Protein AF-A0AB36BGY3-F1 (afdb_monomer)

Sequence (100 aa):
MSLTPNEWKDWIIGRKQALLDQQENMLFVAQANGLVQAGKSLKRLQKQIDHARYAVRGEEEEYERMRKRKLAQNKRNREIQKRGTRNFLNKMRNTSHKGG

Foldseek 3Di:
DDPDDPVVLVVVLVVQLVVLVVQVVVLVVCVVVPVVVCVVVSVVSVVVSVCSNCVSVVNNVVVVVVVVVVVVVVVVVVVVVVVVVVVVVVVVVVVVVVPD

Structure (mmCIF, N/CA/C/O backbone):
data_AF-A0AB36BGY3-F1
#
_entry.id   AF-A0AB36BGY3-F1
#
loop_
_atom_site.group_PDB
_atom_site.id
_atom_site.type_symbol
_atom_site.label_atom_id
_atom_site.label_alt_id
_atom_site.label_comp_id
_atom_site.label_asym_id
_atom_site.label_entity_id
_atom_site.label_seq_id
_atom_site.pdbx_PDB_ins_code
_atom_site.Cartn_x
_atom_site.Cartn_y
_atom_site.Cartn_z
_atom_site.occupancy
_atom_site.B_iso_or_equiv
_atom_site.auth_seq_id
_atom_site.auth_comp_id
_atom_site.auth_asym_id
_atom_site.auth_atom_id
_atom_site.pdbx_PDB_model_num
ATOM 1 N N . MET A 1 1 ? -24.532 0.897 15.736 1.00 44.69 1 MET A N 1
ATOM 2 C CA . MET A 1 1 ? -24.287 2.050 16.631 1.00 44.69 1 MET A CA 1
ATOM 3 C C . MET A 1 1 ? -23.034 1.762 17.443 1.00 44.69 1 MET A C 1
ATOM 5 O O . MET A 1 1 ? -22.977 0.707 18.060 1.00 44.69 1 MET A O 1
ATOM 9 N N . SER A 1 2 ? -21.999 2.607 17.372 1.00 61.31 2 SER A N 1
ATOM 10 C CA . SER A 1 2 ? -20.767 2.387 18.143 1.00 61.31 2 SER A CA 1
ATOM 11 C C . SER A 1 2 ? -21.023 2.715 19.614 1.00 61.31 2 SER A C 1
ATOM 13 O O . SER A 1 2 ? -21.305 3.866 19.931 1.00 61.31 2 SER A O 1
ATOM 15 N N . LEU A 1 3 ? -20.903 1.721 20.492 1.00 76.25 3 LEU A N 1
ATOM 16 C CA . LEU A 1 3 ? -21.036 1.859 21.951 1.00 76.25 3 LEU A CA 1
ATOM 17 C C . LEU A 1 3 ? -19.892 2.666 22.599 1.00 76.25 3 LEU A C 1
ATOM 19 O O . LEU A 1 3 ? -19.888 2.869 23.807 1.00 76.25 3 LEU A O 1
ATOM 23 N N . THR A 1 4 ? -18.907 3.113 21.818 1.00 73.00 4 THR A N 1
ATOM 24 C CA . THR A 1 4 ? -17.763 3.891 22.293 1.00 73.00 4 THR A CA 1
ATOM 25 C C . THR A 1 4 ? -18.037 5.396 22.212 1.00 73.00 4 THR A C 1
ATOM 27 O O . THR A 1 4 ? -18.367 5.891 21.125 1.00 73.00 4 THR A O 1
ATOM 30 N N . PRO A 1 5 ? -17.870 6.145 23.322 1.00 83.31 5 PRO A N 1
ATOM 31 C CA . PRO A 1 5 ? -17.934 7.603 23.303 1.00 83.31 5 PRO A CA 1
ATOM 32 C C . PRO A 1 5 ? -16.878 8.184 22.355 1.00 83.31 5 PRO A C 1
ATOM 34 O O . PRO A 1 5 ? -15.812 7.593 22.170 1.00 83.31 5 PRO A O 1
ATOM 37 N N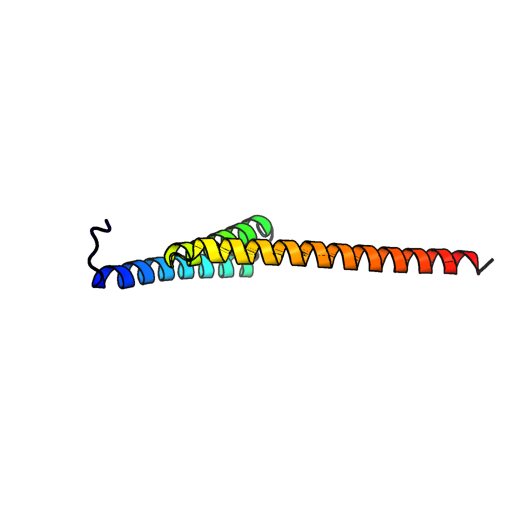 . ASN A 1 6 ? -17.163 9.340 21.748 1.00 79.25 6 ASN A N 1
ATOM 38 C CA . ASN A 1 6 ? -16.295 9.933 20.721 1.00 79.25 6 ASN A CA 1
ATOM 39 C C . ASN A 1 6 ? -14.866 10.193 21.222 1.00 79.25 6 ASN A C 1
ATOM 41 O O . ASN A 1 6 ? -13.920 9.913 20.497 1.00 79.25 6 ASN A O 1
ATOM 45 N N . GLU A 1 7 ? -14.710 10.603 22.480 1.00 77.94 7 GLU A N 1
ATOM 46 C CA . GLU A 1 7 ? -13.413 10.837 23.135 1.00 77.94 7 GLU A CA 1
ATOM 47 C C . GLU A 1 7 ? -12.505 9.594 23.134 1.00 77.94 7 GLU A C 1
ATOM 49 O O . GLU A 1 7 ? -11.284 9.692 23.050 1.00 77.94 7 GLU A O 1
ATOM 54 N N . TRP A 1 8 ? -13.100 8.399 23.162 1.00 84.62 8 TRP A N 1
ATOM 55 C CA . TRP A 1 8 ? -12.367 7.133 23.151 1.00 84.62 8 TRP A CA 1
ATOM 56 C C . TRP A 1 8 ? -12.079 6.637 21.736 1.00 84.62 8 TRP A C 1
ATOM 58 O O . TRP A 1 8 ? -11.204 5.791 21.553 1.00 84.62 8 TRP A O 1
ATOM 68 N N . LYS A 1 9 ? -12.795 7.135 20.719 1.00 83.44 9 LYS A N 1
ATOM 69 C CA . LYS A 1 9 ? -12.599 6.703 19.328 1.00 83.44 9 LYS A CA 1
ATOM 70 C C . LYS A 1 9 ? -11.213 7.084 18.830 1.00 83.44 9 LYS A C 1
ATOM 72 O O . LYS A 1 9 ? -10.532 6.220 18.283 1.00 83.44 9 LYS A O 1
ATOM 77 N N . ASP A 1 10 ? -10.777 8.311 19.093 1.00 84.94 10 ASP A N 1
ATOM 78 C CA . ASP A 1 10 ? -9.457 8.791 18.675 1.00 84.94 10 ASP A CA 1
ATOM 79 C C . ASP A 1 10 ? -8.338 8.032 19.385 1.00 84.94 10 ASP A C 1
ATOM 81 O O . ASP A 1 10 ? -7.375 7.601 18.752 1.00 84.94 10 ASP A O 1
ATOM 85 N N . TRP A 1 11 ? -8.507 7.758 20.681 1.00 88.62 11 TRP A N 1
ATOM 86 C CA . TRP A 1 11 ? -7.562 6.937 21.432 1.00 88.62 11 TRP A CA 1
ATOM 87 C C . TRP A 1 11 ? -7.482 5.500 20.892 1.00 88.62 11 TRP A C 1
ATOM 89 O O . TRP A 1 11 ? -6.389 4.963 20.707 1.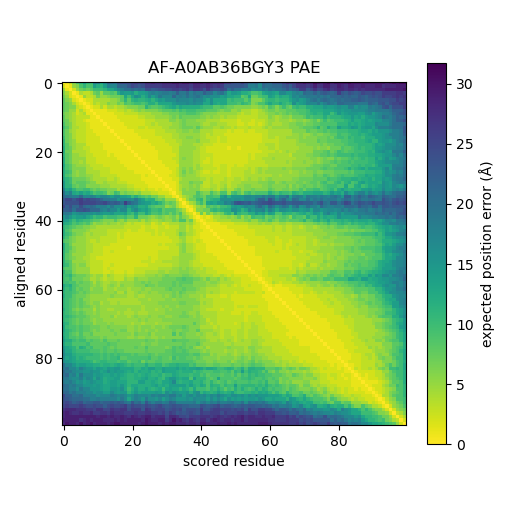00 88.62 11 TRP A O 1
ATOM 99 N N . ILE A 1 12 ? -8.622 4.881 20.562 1.00 87.44 12 ILE A N 1
ATOM 100 C CA . ILE A 1 12 ? -8.674 3.539 19.958 1.00 87.44 12 ILE A CA 1
ATOM 101 C C . ILE A 1 12 ? -8.011 3.535 18.575 1.00 87.44 12 ILE A C 1
ATOM 103 O O . ILE A 1 12 ? -7.261 2.608 18.257 1.00 87.44 12 ILE A O 1
ATOM 107 N N . ILE A 1 13 ? -8.273 4.550 17.748 1.00 88.31 13 ILE A N 1
ATOM 108 C CA . ILE A 1 13 ? -7.651 4.717 16.428 1.00 88.31 13 ILE A CA 1
ATOM 109 C C . ILE A 1 13 ? -6.136 4.862 16.581 1.00 88.31 13 ILE A C 1
ATOM 111 O O . ILE A 1 13 ? -5.388 4.114 15.949 1.00 88.31 13 ILE A O 1
ATOM 115 N N . GLY A 1 14 ? -5.682 5.746 17.472 1.00 90.06 14 GLY A N 1
ATOM 116 C CA . GLY A 1 14 ? -4.265 5.955 17.765 1.00 90.06 14 GLY A CA 1
ATOM 117 C C . GLY A 1 14 ? -3.583 4.684 18.266 1.00 90.06 14 GLY A C 1
ATOM 118 O O . GLY A 1 14 ? -2.509 4.321 17.790 1.00 90.06 14 GLY A O 1
ATOM 119 N N . ARG A 1 15 ? -4.236 3.921 19.153 1.00 91.38 15 ARG A N 1
ATOM 120 C CA . ARG A 1 15 ? -3.697 2.646 19.644 1.00 91.38 15 ARG A CA 1
ATOM 121 C C . ARG A 1 15 ? -3.561 1.604 18.534 1.00 91.38 15 ARG A C 1
ATOM 123 O O . ARG 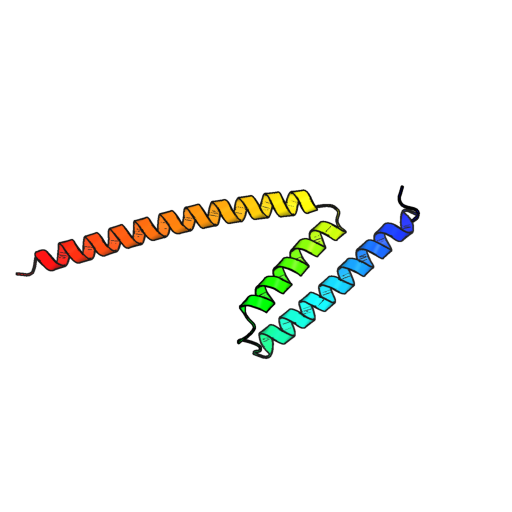A 1 15 ? -2.559 0.890 18.497 1.00 91.38 15 ARG A O 1
ATOM 130 N N . LYS A 1 16 ? -4.542 1.519 17.628 1.00 91.31 16 LYS A N 1
ATOM 131 C CA . LYS A 1 16 ? -4.479 0.638 16.451 1.00 91.31 16 LYS A CA 1
ATOM 132 C C . LYS A 1 16 ? -3.360 1.055 15.495 1.00 91.31 16 LYS A C 1
ATOM 134 O O . LYS A 1 16 ? -2.656 0.184 14.999 1.00 91.31 16 LYS A O 1
ATOM 139 N N . GLN A 1 17 ? -3.163 2.355 15.275 1.00 91.50 17 GLN A N 1
ATOM 140 C CA . GLN A 1 17 ? -2.058 2.867 14.457 1.00 91.50 17 GLN A CA 1
ATOM 141 C C . GLN A 1 17 ? -0.695 2.535 15.073 1.00 91.50 17 GLN A C 1
ATOM 143 O O . GLN A 1 17 ? 0.140 1.951 14.393 1.00 91.50 17 GLN A O 1
ATOM 148 N N . ALA A 1 18 ? -0.518 2.762 16.377 1.00 92.81 18 ALA A N 1
ATOM 149 C CA . ALA A 1 18 ? 0.722 2.428 17.077 1.00 92.81 18 ALA A CA 1
ATOM 150 C C . ALA A 1 18 ? 1.080 0.931 16.984 1.00 92.81 18 ALA A C 1
ATOM 152 O O . ALA A 1 18 ? 2.251 0.570 16.877 1.00 92.81 18 ALA A O 1
ATOM 153 N N . LEU A 1 19 ? 0.078 0.041 16.997 1.00 93.62 19 LEU A N 1
ATOM 154 C CA . LEU A 1 19 ? 0.303 -1.391 16.783 1.00 93.62 19 LEU A CA 1
ATOM 155 C C . LEU A 1 19 ? 0.788 -1.687 15.353 1.00 93.62 19 LEU A C 1
ATOM 157 O O . LEU A 1 19 ? 1.684 -2.511 15.170 1.00 93.62 19 LEU A O 1
ATOM 161 N N . LEU A 1 20 ? 0.215 -1.024 14.345 1.00 94.19 20 LEU A N 1
ATOM 162 C CA . LEU A 1 20 ? 0.646 -1.167 12.951 1.00 94.19 20 LEU A CA 1
ATOM 163 C C . LEU A 1 20 ? 2.073 -0.643 12.746 1.00 94.19 20 LEU A C 1
ATOM 165 O O . LEU A 1 20 ? 2.851 -1.281 12.042 1.00 94.19 20 LEU A O 1
ATOM 169 N N . ASP A 1 21 ? 2.445 0.451 13.409 1.00 93.62 21 ASP A N 1
ATOM 170 C CA . ASP A 1 21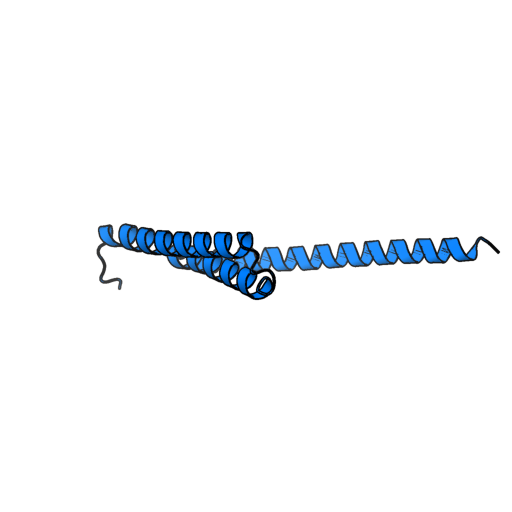 ? 3.805 1.001 13.358 1.00 93.62 21 ASP A CA 1
ATOM 171 C C . ASP A 1 21 ? 4.825 0.038 13.979 1.00 93.62 21 ASP A C 1
ATOM 173 O O . ASP A 1 21 ? 5.913 -0.172 13.441 1.00 93.62 21 ASP A O 1
ATOM 177 N N . GLN A 1 22 ? 4.459 -0.635 15.074 1.00 93.00 22 GLN A N 1
ATOM 178 C CA . GLN A 1 22 ? 5.292 -1.687 15.653 1.00 93.00 22 GLN A CA 1
ATOM 179 C C . GLN A 1 22 ? 5.477 -2.865 14.681 1.00 93.00 22 GLN A C 1
ATOM 181 O O . GLN A 1 22 ? 6.588 -3.380 14.541 1.00 93.00 22 GLN A O 1
ATOM 186 N N . GLN A 1 23 ? 4.411 -3.289 13.992 1.00 90.50 23 GLN A N 1
ATOM 187 C CA . GLN A 1 23 ? 4.484 -4.346 12.977 1.00 90.50 23 GLN A CA 1
ATOM 188 C C . GLN A 1 23 ? 5.372 -3.957 11.794 1.00 90.50 23 GLN A C 1
ATOM 190 O O . GLN A 1 23 ? 6.153 -4.781 11.315 1.00 90.50 23 GLN A O 1
ATOM 195 N N . GLU A 1 24 ? 5.289 -2.705 11.354 1.00 91.56 24 GLU A N 1
ATOM 196 C CA . GLU A 1 24 ? 6.123 -2.174 10.281 1.00 91.56 24 GLU A CA 1
ATOM 197 C C . GLU A 1 24 ? 7.604 -2.124 10.690 1.00 91.56 24 GLU A C 1
ATOM 199 O O . GLU A 1 24 ? 8.465 -2.602 9.952 1.00 91.56 24 GLU A O 1
ATOM 204 N N . ASN A 1 25 ? 7.907 -1.676 11.912 1.00 91.31 25 ASN A N 1
ATOM 205 C CA . ASN A 1 25 ? 9.271 -1.690 12.444 1.00 91.31 25 ASN A CA 1
ATOM 206 C C . ASN A 1 25 ? 9.862 -3.106 12.499 1.00 91.31 25 ASN A C 1
ATOM 208 O O . ASN A 1 25 ? 11.007 -3.315 12.095 1.00 91.31 25 ASN A O 1
ATOM 212 N N . MET A 1 26 ? 9.085 -4.102 12.936 1.00 87.50 26 MET A N 1
ATOM 213 C CA . MET A 1 26 ? 9.525 -5.503 12.918 1.00 87.50 26 MET A CA 1
ATOM 214 C C . MET A 1 26 ? 9.806 -5.997 11.493 1.00 87.50 26 MET A C 1
ATOM 216 O O . MET A 1 26 ? 10.768 -6.733 11.271 1.00 87.50 26 MET A O 1
ATOM 220 N N . LEU A 1 27 ? 8.996 -5.574 10.518 1.00 88.31 27 LEU A N 1
ATOM 221 C CA . LEU A 1 27 ? 9.187 -5.913 9.111 1.00 88.31 27 LEU A CA 1
ATOM 222 C C . LEU A 1 27 ? 10.471 -5.294 8.547 1.00 88.31 27 LEU A C 1
ATOM 224 O O . LEU A 1 27 ? 11.216 -5.986 7.851 1.00 88.31 27 LEU A O 1
ATOM 228 N N . PHE A 1 28 ? 10.767 -4.036 8.882 1.00 86.56 28 PHE A N 1
ATOM 229 C CA . PHE A 1 28 ? 12.015 -3.381 8.487 1.00 86.56 28 PHE A CA 1
ATOM 230 C C . PHE A 1 28 ? 13.240 -4.048 9.102 1.00 86.56 28 PHE A C 1
ATOM 232 O O . PHE A 1 28 ? 14.209 -4.304 8.389 1.00 86.56 28 PHE A O 1
ATOM 239 N N . VAL A 1 29 ? 13.180 -4.410 10.385 1.00 86.69 29 VAL A N 1
ATOM 240 C CA . VAL A 1 29 ? 14.247 -5.169 11.049 1.00 86.69 29 VAL A CA 1
ATOM 241 C C . VAL A 1 29 ? 14.440 -6.533 10.379 1.00 86.69 29 VAL A C 1
ATOM 243 O O . VAL A 1 29 ? 15.568 -6.910 10.074 1.00 86.69 29 VAL A O 1
ATOM 246 N N . ALA A 1 30 ? 13.361 -7.255 10.061 1.00 84.00 30 ALA A N 1
ATOM 247 C CA . ALA A 1 30 ? 13.437 -8.533 9.351 1.00 84.00 30 ALA A CA 1
ATOM 248 C C . ALA A 1 30 ? 14.052 -8.395 7.945 1.00 84.00 30 ALA A C 1
ATOM 250 O O . ALA A 1 30 ? 14.851 -9.236 7.528 1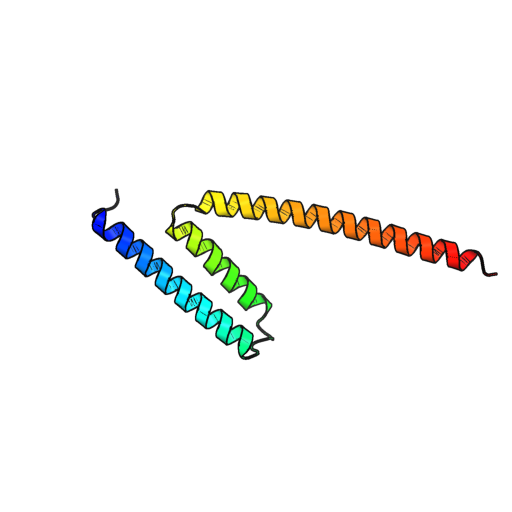.00 84.00 30 ALA A O 1
ATOM 251 N N . GLN A 1 31 ? 13.704 -7.329 7.220 1.00 82.19 31 GLN A N 1
ATOM 252 C CA . GLN A 1 31 ? 14.274 -7.030 5.908 1.00 82.19 31 GLN A CA 1
ATOM 253 C C . GLN A 1 31 ? 15.766 -6.672 6.001 1.00 82.19 31 GLN A C 1
ATOM 255 O O . GLN A 1 31 ? 16.550 -7.154 5.182 1.00 82.19 31 GLN A O 1
ATOM 260 N N . ALA A 1 32 ? 16.157 -5.864 6.991 1.00 80.94 32 ALA A N 1
ATOM 261 C CA . ALA A 1 32 ? 17.541 -5.461 7.235 1.00 80.94 32 ALA A CA 1
ATOM 262 C C . ALA A 1 32 ? 18.423 -6.641 7.673 1.00 80.94 32 ALA A C 1
ATOM 264 O O . ALA A 1 32 ? 19.547 -6.778 7.197 1.00 80.94 32 ALA A O 1
ATOM 265 N N . ASN A 1 33 ? 17.885 -7.544 8.496 1.00 81.62 33 ASN A N 1
ATOM 266 C CA . ASN A 1 33 ? 18.587 -8.727 9.006 1.00 81.62 33 ASN A CA 1
ATOM 267 C C . ASN A 1 33 ? 18.741 -9.857 7.980 1.00 81.62 33 ASN A C 1
ATOM 269 O O . ASN A 1 33 ? 19.167 -10.957 8.324 1.00 81.62 33 ASN A O 1
ATOM 273 N N . GLY A 1 34 ? 18.397 -9.627 6.714 1.00 67.31 34 GLY A N 1
ATOM 274 C CA . GLY A 1 34 ? 18.707 -10.595 5.677 1.00 67.31 34 GLY A CA 1
ATOM 275 C C . GLY A 1 34 ? 17.809 -11.834 5.682 1.00 67.31 34 GLY A C 1
ATOM 276 O O . GLY A 1 34 ? 18.210 -12.853 5.118 1.00 67.31 34 GLY A O 1
ATOM 277 N N . LEU A 1 35 ? 16.569 -11.764 6.202 1.00 61.47 35 LEU A N 1
ATOM 278 C CA . LEU A 1 35 ? 15.509 -12.757 5.918 1.00 61.47 35 LEU A CA 1
ATOM 279 C C . LEU A 1 35 ? 15.065 -12.671 4.433 1.00 61.47 35 LEU A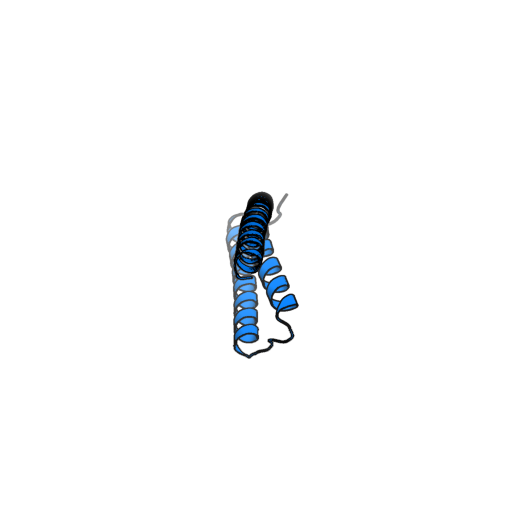 C 1
ATOM 281 O O . LEU A 1 35 ? 13.886 -12.617 4.086 1.00 61.47 35 LEU A O 1
ATOM 285 N N . VAL A 1 36 ? 16.040 -12.640 3.522 1.00 56.06 36 VAL A N 1
ATOM 286 C CA . VAL A 1 36 ? 15.961 -12.393 2.077 1.00 56.06 36 VAL A CA 1
ATOM 287 C C . VAL A 1 36 ? 15.218 -13.518 1.360 1.00 56.06 36 VAL A C 1
ATOM 289 O O . VAL A 1 36 ? 14.527 -13.261 0.372 1.00 56.06 36 VAL A O 1
ATOM 292 N N . GLN A 1 37 ? 15.244 -14.743 1.895 1.00 60.06 37 GLN A N 1
ATOM 293 C CA . GLN A 1 37 ? 14.448 -15.855 1.359 1.00 60.06 37 GLN A CA 1
ATOM 294 C C . GLN A 1 37 ? 12.931 -15.626 1.513 1.00 60.06 37 GLN A C 1
ATOM 296 O O . GLN A 1 37 ? 12.143 -16.120 0.707 1.00 60.06 37 GLN A O 1
ATOM 301 N N . ALA A 1 38 ? 12.510 -14.791 2.468 1.00 62.31 38 ALA A N 1
ATOM 302 C CA . ALA A 1 38 ? 11.115 -14.435 2.710 1.00 62.31 38 ALA A CA 1
ATOM 303 C C . ALA A 1 38 ? 10.645 -13.194 1.913 1.00 62.31 38 ALA A C 1
ATOM 305 O O . ALA A 1 38 ? 9.541 -12.699 2.119 1.00 62.31 38 ALA A O 1
ATOM 306 N N . GLY A 1 39 ? 11.421 -12.664 0.957 1.00 68.38 39 GLY A N 1
ATOM 307 C CA . GLY A 1 39 ? 11.123 -11.373 0.309 1.00 68.38 39 GLY A CA 1
ATOM 308 C C . GLY A 1 39 ? 9.711 -11.226 -0.297 1.00 68.38 39 GLY A C 1
ATOM 309 O O . GLY A 1 39 ? 9.149 -10.128 -0.313 1.00 68.38 39 GLY A O 1
ATOM 310 N N . LYS A 1 40 ? 9.086 -12.319 -0.767 1.00 72.25 40 LYS A N 1
ATOM 311 C CA . LYS A 1 40 ? 7.683 -12.308 -1.233 1.00 72.25 40 LYS A CA 1
ATOM 312 C C . LYS A 1 40 ? 6.672 -12.219 -0.084 1.00 72.25 40 LYS A C 1
ATOM 314 O O . LYS A 1 40 ? 5.659 -11.536 -0.247 1.00 72.25 40 LYS A O 1
ATOM 319 N N . SER A 1 41 ? 6.920 -12.883 1.045 1.00 80.25 41 SER A N 1
ATOM 320 C CA . SER A 1 41 ? 6.040 -12.811 2.217 1.00 80.25 41 SER A CA 1
ATOM 321 C C . SER A 1 41 ? 6.180 -11.466 2.929 1.00 80.25 41 SER A C 1
ATOM 323 O O . SER A 1 41 ? 5.156 -10.875 3.256 1.00 80.25 41 SER A O 1
ATOM 325 N N . LEU A 1 42 ? 7.390 -10.903 3.028 1.00 83.06 42 LEU A N 1
ATOM 326 C CA . LEU A 1 42 ? 7.608 -9.552 3.569 1.00 83.06 42 LEU A CA 1
ATOM 327 C C . LEU A 1 42 ? 6.856 -8.486 2.755 1.00 83.06 42 LEU A C 1
ATOM 329 O O . LEU A 1 42 ? 6.103 -7.691 3.307 1.00 83.06 42 LEU A O 1
ATOM 333 N N . LYS A 1 43 ? 6.929 -8.526 1.417 1.00 86.25 43 LYS A N 1
ATOM 334 C CA . LYS A 1 43 ? 6.137 -7.614 0.565 1.00 86.25 43 LYS A CA 1
ATOM 335 C C . LYS A 1 43 ? 4.625 -7.780 0.730 1.00 86.25 43 LYS A C 1
ATOM 337 O O . LYS A 1 43 ? 3.882 -6.826 0.502 1.00 86.25 43 LYS A O 1
ATOM 342 N N . ARG A 1 44 ? 4.145 -8.988 1.043 1.00 87.88 44 ARG A N 1
ATOM 343 C CA . ARG A 1 44 ? 2.722 -9.237 1.312 1.00 87.88 44 ARG A CA 1
ATOM 344 C C . ARG A 1 44 ? 2.316 -8.648 2.660 1.00 87.88 44 ARG A C 1
ATOM 346 O O . ARG A 1 44 ? 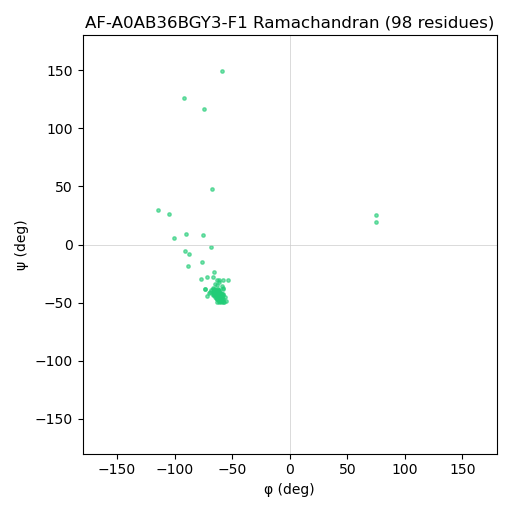1.279 -7.996 2.707 1.00 87.88 44 ARG A O 1
ATOM 353 N N . LEU A 1 45 ? 3.136 -8.836 3.692 1.00 88.12 45 LEU A N 1
ATOM 354 C CA . LEU A 1 45 ? 2.913 -8.274 5.023 1.00 88.12 45 LEU A CA 1
ATOM 355 C C . LEU A 1 45 ? 2.886 -6.743 4.980 1.00 88.12 45 LEU A C 1
ATOM 357 O O . LEU A 1 45 ? 1.930 -6.157 5.472 1.00 88.12 45 LEU A O 1
ATOM 361 N N . GLN A 1 46 ? 3.826 -6.102 4.277 1.00 90.88 46 GLN A N 1
ATOM 362 C CA . GLN A 1 46 ? 3.805 -4.643 4.106 1.00 90.88 46 GLN A CA 1
ATOM 363 C C . GLN A 1 46 ? 2.485 -4.164 3.485 1.00 90.88 46 GLN A C 1
ATOM 365 O O . GLN A 1 46 ? 1.858 -3.239 3.983 1.00 90.88 46 GLN A O 1
ATOM 370 N N . LYS A 1 47 ? 2.000 -4.835 2.431 1.00 91.44 47 LYS A N 1
ATOM 371 C CA . LYS A 1 47 ? 0.712 -4.481 1.810 1.00 91.44 47 LYS A CA 1
ATOM 372 C C . LYS A 1 47 ? -0.477 -4.659 2.752 1.00 91.44 47 LYS A C 1
ATOM 374 O O . LYS A 1 47 ? -1.451 -3.923 2.623 1.00 91.44 47 LYS A O 1
ATOM 379 N N . GLN A 1 48 ? -0.431 -5.663 3.628 1.00 91.69 48 GLN A N 1
ATOM 380 C CA . GLN A 1 48 ? -1.473 -5.894 4.627 1.00 91.69 48 GLN A CA 1
ATOM 381 C C . GLN A 1 48 ? -1.463 -4.794 5.692 1.00 91.69 48 GLN A C 1
ATOM 383 O O . GLN A 1 48 ? -2.534 -4.306 6.038 1.00 91.69 48 GLN A O 1
ATOM 388 N N . ILE A 1 49 ? -0.279 -4.363 6.140 1.00 93.38 49 ILE A N 1
ATOM 389 C CA . ILE A 1 49 ? -0.116 -3.225 7.055 1.00 93.38 49 ILE A CA 1
ATOM 390 C C . ILE A 1 49 ? -0.646 -1.944 6.401 1.00 93.38 49 ILE A C 1
ATOM 392 O O . ILE A 1 49 ? -1.470 -1.254 6.999 1.00 93.38 49 ILE A O 1
ATOM 396 N N . ASP A 1 50 ? -0.264 -1.672 5.149 1.00 91.06 50 ASP A N 1
ATOM 397 C CA . ASP A 1 50 ? -0.756 -0.512 4.401 1.00 91.06 50 ASP A CA 1
ATOM 398 C C . ASP A 1 50 ? -2.288 -0.525 4.313 1.00 91.06 50 ASP A C 1
ATOM 400 O O . ASP A 1 50 ? -2.926 0.462 4.653 1.00 91.06 50 ASP A O 1
ATOM 404 N N . HIS A 1 51 ? -2.901 -1.649 3.919 1.00 93.25 51 HIS A N 1
ATOM 405 C CA . HIS A 1 51 ? -4.363 -1.779 3.867 1.00 93.25 51 HIS A CA 1
ATOM 406 C C . HIS A 1 51 ? -5.010 -1.538 5.238 1.00 93.25 51 HIS A C 1
ATOM 408 O O . HIS A 1 51 ? -5.987 -0.799 5.346 1.00 93.25 51 HIS A O 1
ATOM 414 N N . ALA A 1 52 ? -4.452 -2.127 6.299 1.00 91.81 52 ALA A N 1
ATOM 415 C CA . ALA A 1 52 ? -4.961 -1.966 7.656 1.00 91.81 52 ALA A CA 1
ATOM 416 C C . ALA A 1 52 ? -4.918 -0.503 8.129 1.00 91.81 52 ALA A C 1
ATOM 418 O O . ALA A 1 52 ? -5.821 -0.080 8.849 1.00 91.81 52 ALA A O 1
ATOM 419 N N . ARG A 1 53 ? -3.937 0.299 7.688 1.00 92.31 53 ARG A N 1
ATOM 420 C CA . ARG A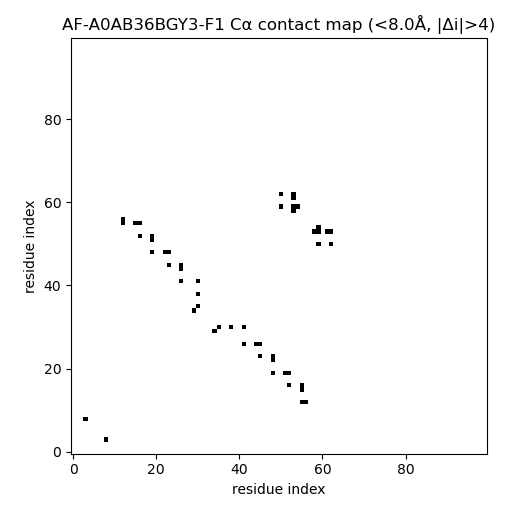 1 53 ? -3.890 1.741 7.989 1.00 92.31 53 ARG A CA 1
ATOM 421 C C . ARG A 1 53 ? -5.101 2.487 7.425 1.00 92.31 53 ARG A C 1
ATOM 423 O O . ARG A 1 53 ? -5.702 3.280 8.146 1.00 92.31 53 ARG A O 1
ATOM 430 N N . TYR A 1 54 ? -5.488 2.201 6.182 1.00 91.38 54 TYR A N 1
ATOM 431 C CA . TYR A 1 54 ? -6.688 2.789 5.574 1.00 91.38 54 TYR A CA 1
ATOM 432 C C . TYR A 1 54 ? -7.969 2.282 6.244 1.00 91.38 54 TYR A C 1
ATOM 434 O O . TYR A 1 54 ? -8.869 3.072 6.518 1.00 91.38 54 TYR A O 1
ATOM 442 N N . ALA A 1 55 ? -8.027 0.996 6.601 1.00 90.25 55 ALA A N 1
ATOM 443 C CA . ALA A 1 55 ? -9.163 0.418 7.322 1.00 90.25 55 ALA A CA 1
ATOM 444 C C . ALA A 1 55 ? -9.395 1.084 8.687 1.00 90.25 55 ALA A C 1
ATOM 446 O O . ALA A 1 55 ? -10.526 1.408 9.043 1.00 90.25 55 ALA A O 1
ATOM 447 N N . VAL A 1 56 ? -8.324 1.357 9.440 1.00 89.75 56 VAL A N 1
ATOM 448 C CA . VAL A 1 56 ? -8.403 2.045 10.740 1.00 89.75 56 VAL A CA 1
ATOM 449 C C . VAL A 1 56 ? -8.946 3.474 10.606 1.00 89.75 56 VAL A C 1
ATOM 451 O O . VAL A 1 56 ? -9.612 3.947 11.523 1.00 89.75 56 VAL A O 1
ATOM 454 N N . ARG A 1 57 ? -8.698 4.141 9.473 1.00 85.94 57 ARG A N 1
ATOM 455 C CA . ARG A 1 57 ? -9.201 5.493 9.172 1.00 85.94 57 ARG A CA 1
ATOM 456 C C . ARG A 1 57 ? -10.592 5.507 8.530 1.00 85.94 57 ARG A C 1
ATOM 458 O O . ARG A 1 57 ? -11.173 6.573 8.384 1.00 85.94 57 ARG A O 1
ATOM 465 N N . GLY A 1 58 ? -11.134 4.345 8.159 1.00 86.81 58 GLY A N 1
ATOM 466 C CA . GLY A 1 58 ? -12.387 4.254 7.402 1.00 86.81 58 GLY A CA 1
ATOM 467 C C . GLY A 1 58 ? -12.245 4.627 5.919 1.00 86.81 58 GLY A C 1
ATOM 468 O O . GLY A 1 58 ? -13.238 4.914 5.262 1.00 86.81 58 GLY A O 1
ATOM 469 N N . GLU A 1 59 ? -11.026 4.604 5.378 1.00 90.56 59 GLU A N 1
ATOM 470 C CA . GLU A 1 59 ? -10.676 5.040 4.015 1.00 90.56 59 GLU A CA 1
ATOM 471 C C . GLU A 1 59 ? -10.426 3.847 3.061 1.00 90.56 59 GLU A C 1
ATOM 473 O O . GLU A 1 59 ? -9.682 3.942 2.082 1.00 90.56 59 GLU A O 1
ATOM 478 N N . GLU A 1 60 ? -11.029 2.683 3.325 1.00 88.19 60 GLU A N 1
ATOM 479 C CA . GLU A 1 60 ? -10.809 1.450 2.541 1.00 88.19 60 GLU A CA 1
ATOM 480 C C . GLU A 1 60 ? -11.137 1.610 1.047 1.00 88.19 60 GLU A C 1
ATOM 482 O O . GLU A 1 60 ? -10.417 1.116 0.174 1.00 88.19 60 GLU A O 1
ATOM 487 N N . GLU A 1 61 ? -12.191 2.357 0.721 1.00 89.62 61 GLU A N 1
ATOM 488 C CA . GLU A 1 61 ? -12.544 2.627 -0.673 1.00 89.62 61 GLU A CA 1
ATOM 489 C C . GLU A 1 61 ? -11.482 3.448 -1.409 1.00 89.62 61 GLU A C 1
ATOM 491 O O . GLU A 1 61 ? -11.289 3.290 -2.620 1.00 89.62 61 GLU A O 1
ATOM 496 N N . GLU A 1 62 ? -10.812 4.358 -0.703 1.00 88.12 62 GLU A N 1
ATOM 497 C CA . GLU A 1 62 ? -9.743 5.168 -1.271 1.00 88.12 62 GLU A CA 1
ATOM 498 C C . GLU A 1 62 ? -8.514 4.305 -1.558 1.00 88.12 62 GLU A C 1
ATOM 500 O O . GLU A 1 62 ? -7.938 4.397 -2.650 1.00 88.12 62 GLU A O 1
ATOM 505 N N . TYR A 1 63 ? -8.182 3.390 -0.643 1.00 90.94 63 TYR A N 1
ATOM 506 C CA . TYR A 1 63 ? -7.138 2.396 -0.866 1.00 90.94 63 TYR A CA 1
ATOM 507 C C . TYR A 1 63 ? -7.399 1.581 -2.136 1.00 90.94 63 TYR A C 1
ATOM 509 O O . TYR A 1 63 ? -6.518 1.461 -2.993 1.00 90.94 63 TYR A O 1
ATOM 517 N N . GLU A 1 64 ? -8.617 1.069 -2.319 1.00 90.56 64 GLU A N 1
ATOM 518 C CA . GLU A 1 64 ? -8.972 0.287 -3.507 1.00 90.56 64 GLU A CA 1
ATOM 519 C C . GLU A 1 64 ? -8.952 1.126 -4.794 1.00 90.56 64 GLU A C 1
ATOM 521 O O . GLU A 1 64 ? -8.471 0.665 -5.839 1.00 90.56 64 GLU A O 1
ATOM 526 N N . ARG A 1 65 ? -9.389 2.391 -4.741 1.00 93.06 65 ARG A N 1
ATOM 527 C CA . ARG A 1 65 ? -9.270 3.330 -5.872 1.00 93.06 65 ARG A CA 1
ATOM 528 C C . ARG A 1 65 ? -7.809 3.564 -6.257 1.00 93.06 65 ARG A C 1
ATOM 530 O O . ARG A 1 65 ? -7.456 3.447 -7.436 1.00 93.06 65 ARG A O 1
ATOM 537 N N . MET A 1 66 ? -6.948 3.854 -5.285 1.00 92.50 66 MET A N 1
ATOM 538 C CA . MET A 1 66 ? -5.513 4.053 -5.495 1.00 92.50 66 MET A CA 1
ATOM 539 C C . MET A 1 66 ? -4.850 2.783 -6.044 1.00 92.50 66 MET A C 1
ATOM 541 O O . MET A 1 66 ? -4.124 2.833 -7.045 1.00 92.50 66 MET A O 1
ATOM 545 N N . ARG A 1 67 ? -5.175 1.619 -5.473 1.00 91.12 67 ARG A N 1
ATOM 546 C CA . ARG A 1 67 ? -4.678 0.313 -5.913 1.00 91.12 67 ARG A CA 1
ATOM 547 C C . ARG A 1 67 ? -5.033 0.032 -7.372 1.00 91.12 67 ARG A C 1
ATOM 549 O O . ARG A 1 67 ? -4.155 -0.352 -8.150 1.00 91.12 67 ARG A O 1
ATOM 556 N N . LYS A 1 68 ? -6.285 0.271 -7.777 1.00 93.12 68 LYS A N 1
ATOM 557 C CA . LYS A 1 68 ? -6.736 0.122 -9.173 1.00 93.12 68 LYS A CA 1
ATOM 558 C C . LYS A 1 68 ? -5.980 1.054 -10.122 1.00 93.12 68 LYS A C 1
ATOM 560 O O . LYS A 1 68 ? -5.512 0.599 -11.169 1.00 93.12 68 LYS A O 1
ATOM 565 N N . ARG A 1 69 ? -5.785 2.324 -9.745 1.00 93.88 69 ARG A N 1
ATOM 566 C CA . ARG A 1 69 ? -4.998 3.296 -10.534 1.00 93.88 69 ARG A CA 1
ATOM 567 C C . ARG A 1 69 ? -3.559 2.822 -10.743 1.00 93.88 69 ARG A C 1
ATOM 569 O O . ARG A 1 69 ? -3.084 2.786 -11.878 1.00 93.88 69 ARG A O 1
ATOM 576 N N . LYS A 1 70 ? -2.894 2.370 -9.676 1.00 92.56 70 LYS A N 1
ATOM 577 C CA . LYS A 1 70 ? -1.518 1.852 -9.735 1.00 92.56 70 LYS A CA 1
ATOM 578 C C . LYS A 1 70 ? -1.407 0.615 -10.630 1.00 92.56 70 LYS A C 1
ATOM 580 O O . LYS A 1 70 ? -0.469 0.496 -11.416 1.00 92.56 70 LYS A O 1
ATOM 585 N N . LEU A 1 71 ? -2.382 -0.295 -10.568 1.00 93.38 71 LEU A N 1
ATOM 586 C CA . LEU A 1 71 ? -2.433 -1.468 -11.450 1.00 93.38 71 LEU A CA 1
ATOM 587 C C . LEU A 1 71 ? -2.592 -1.082 -12.926 1.00 93.38 71 LEU A C 1
ATOM 589 O O . LEU A 1 71 ? -1.911 -1.654 -13.781 1.00 93.38 71 LEU A O 1
ATOM 593 N N . ALA A 1 72 ? -3.450 -0.107 -13.229 1.00 94.75 72 ALA A N 1
ATOM 594 C CA . ALA A 1 72 ? -3.634 0.393 -14.588 1.00 94.75 72 ALA A CA 1
ATOM 595 C C . ALA A 1 72 ? -2.354 1.050 -15.133 1.00 94.75 72 ALA A C 1
ATOM 597 O O . ALA A 1 72 ? -1.941 0.760 -16.257 1.00 94.75 72 ALA A O 1
ATOM 598 N N . GLN A 1 73 ? -1.679 1.867 -14.320 1.00 95.31 73 GLN A N 1
ATOM 599 C CA . GLN A 1 73 ? -0.398 2.479 -14.679 1.00 95.31 73 GLN A CA 1
ATOM 600 C C . GLN A 1 73 ? 0.683 1.420 -14.942 1.00 95.31 73 GLN A C 1
ATOM 602 O O . GLN A 1 73 ? 1.363 1.470 -15.964 1.00 95.31 73 GLN A O 1
ATOM 607 N N . ASN A 1 74 ? 0.792 0.405 -14.080 1.00 93.69 74 ASN A N 1
ATOM 608 C CA . ASN A 1 74 ? 1.748 -0.688 -14.260 1.00 93.69 74 ASN A CA 1
ATOM 609 C C . ASN A 1 74 ? 1.497 -1.480 -15.552 1.00 93.69 74 ASN A C 1
ATOM 611 O O . ASN A 1 74 ? 2.453 -1.852 -16.235 1.00 93.69 74 ASN A O 1
ATOM 615 N N . LYS A 1 75 ? 0.227 -1.718 -15.917 1.00 95.69 75 LYS A N 1
ATOM 616 C CA . LYS A 1 75 ? -0.125 -2.329 -17.210 1.00 95.69 75 LYS A CA 1
ATOM 617 C C . LYS A 1 75 ? 0.368 -1.478 -18.380 1.00 95.69 75 LYS A C 1
ATOM 619 O O . LYS A 1 75 ? 1.062 -2.009 -19.244 1.00 95.69 75 LYS A O 1
ATOM 624 N N . ARG A 1 76 ? 0.081 -0.171 -18.370 1.00 93.56 76 ARG A N 1
ATOM 625 C CA . ARG A 1 76 ? 0.529 0.765 -19.418 1.00 93.56 76 ARG A CA 1
ATOM 626 C C . ARG A 1 76 ? 2.052 0.788 -19.546 1.00 93.56 76 ARG A C 1
ATOM 628 O O . ARG A 1 76 ? 2.577 0.609 -20.641 1.00 93.56 76 ARG A O 1
ATOM 635 N N . ASN A 1 77 ? 2.770 0.913 -18.431 1.00 94.25 77 ASN A N 1
ATOM 636 C CA . ASN A 1 77 ? 4.235 0.918 -18.424 1.00 94.25 77 ASN A CA 1
ATOM 637 C C . ASN A 1 77 ? 4.810 -0.382 -18.999 1.00 94.25 77 ASN A C 1
ATOM 639 O O . ASN A 1 77 ? 5.744 -0.349 -19.799 1.00 94.25 77 ASN A O 1
ATOM 643 N N . ARG A 1 78 ? 4.216 -1.531 -18.652 1.00 93.12 78 ARG A N 1
ATOM 644 C CA . ARG A 1 78 ? 4.626 -2.832 -19.192 1.00 93.12 78 ARG A CA 1
ATOM 645 C C . ARG A 1 78 ? 4.428 -2.912 -20.706 1.00 93.12 78 ARG A C 1
ATOM 647 O O . ARG A 1 78 ? 5.260 -3.494 -21.395 1.00 93.12 78 ARG A O 1
ATOM 654 N N . GLU A 1 79 ? 3.343 -2.357 -21.236 1.00 94.06 79 GLU A N 1
ATOM 655 C CA . GLU A 1 79 ? 3.108 -2.312 -22.683 1.00 94.06 79 GLU A CA 1
ATOM 656 C C . GLU A 1 79 ? 4.116 -1.418 -23.404 1.00 94.06 79 GLU A C 1
ATOM 658 O O . GLU A 1 79 ? 4.667 -1.830 -24.424 1.00 94.06 79 GLU A O 1
ATOM 663 N N . ILE A 1 80 ? 4.407 -0.239 -22.850 1.00 92.81 80 ILE A N 1
ATOM 664 C CA . ILE A 1 80 ? 5.424 0.677 -23.382 1.00 92.81 80 ILE A CA 1
ATOM 665 C C . ILE A 1 80 ? 6.788 -0.016 -23.426 1.00 92.81 80 ILE A C 1
ATOM 667 O O . ILE A 1 80 ? 7.442 -0.016 -24.468 1.00 92.81 80 ILE A O 1
ATOM 671 N N . GLN A 1 81 ? 7.182 -0.679 -22.336 1.00 91.12 81 GLN A N 1
ATOM 672 C CA . GLN A 1 81 ? 8.432 -1.437 -22.273 1.00 91.12 81 GLN A CA 1
ATOM 673 C C . GLN A 1 81 ? 8.476 -2.545 -23.327 1.00 91.12 81 GLN A C 1
ATOM 675 O O . GLN A 1 81 ? 9.435 -2.620 -24.087 1.00 91.12 81 GLN A O 1
ATOM 680 N N . LYS A 1 82 ? 7.416 -3.357 -23.450 1.00 93.06 82 LYS A N 1
ATOM 681 C CA . LYS A 1 82 ? 7.335 -4.411 -24.477 1.00 93.06 82 LYS A CA 1
ATOM 682 C C . LYS A 1 82 ? 7.479 -3.856 -25.894 1.00 93.06 82 LYS A C 1
ATOM 684 O O . LYS A 1 82 ? 8.171 -4.458 -26.712 1.00 93.06 82 LYS A O 1
ATOM 689 N N . ARG A 1 83 ? 6.836 -2.721 -26.192 1.00 90.00 83 ARG A N 1
ATOM 690 C CA . ARG A 1 83 ? 6.964 -2.039 -27.491 1.00 90.00 83 ARG A CA 1
ATOM 691 C C . ARG A 1 83 ? 8.398 -1.557 -27.718 1.00 90.00 83 ARG A C 1
ATOM 693 O O . ARG A 1 83 ? 8.953 -1.821 -28.780 1.00 90.00 83 ARG A O 1
ATOM 700 N N . GLY A 1 84 ? 9.013 -0.930 -26.714 1.00 88.25 84 GLY A N 1
ATOM 701 C CA . GLY A 1 84 ? 10.412 -0.497 -26.757 1.00 88.25 84 GLY A CA 1
ATOM 702 C C . GLY A 1 84 ? 11.375 -1.655 -27.025 1.00 88.25 84 GLY A C 1
ATOM 703 O O . GLY A 1 84 ? 12.171 -1.586 -27.960 1.00 88.25 84 GLY A O 1
ATOM 704 N N . THR A 1 85 ? 11.243 -2.761 -26.288 1.00 89.19 85 THR A N 1
ATOM 705 C CA . THR A 1 85 ? 12.051 -3.973 -26.489 1.00 89.19 85 THR A CA 1
ATOM 706 C C . THR A 1 85 ? 11.840 -4.573 -27.878 1.00 89.19 85 THR A C 1
ATOM 708 O O . THR A 1 85 ? 12.810 -4.933 -28.539 1.00 89.19 85 THR A O 1
ATOM 711 N N . ARG A 1 86 ? 10.596 -4.641 -28.369 1.00 86.62 86 ARG A N 1
ATOM 712 C CA . ARG A 1 86 ? 10.300 -5.151 -29.718 1.00 86.62 86 ARG A CA 1
ATOM 713 C C . ARG A 1 86 ? 10.957 -4.297 -30.804 1.00 86.62 86 ARG A C 1
ATOM 715 O O . ARG A 1 86 ? 11.554 -4.839 -31.727 1.00 86.62 86 ARG A O 1
ATOM 722 N N . ASN A 1 87 ? 10.897 -2.974 -30.667 1.00 86.31 87 ASN A N 1
ATOM 723 C CA . ASN A 1 87 ? 11.543 -2.048 -31.596 1.00 86.31 87 ASN A CA 1
ATOM 724 C C . ASN A 1 87 ? 13.072 -2.179 -31.564 1.00 86.31 87 ASN A C 1
ATOM 726 O O . ASN A 1 87 ? 13.707 -2.145 -32.614 1.00 86.31 87 ASN A O 1
ATOM 730 N N . PHE A 1 88 ? 13.658 -2.365 -30.380 1.00 88.44 88 PHE A N 1
ATOM 731 C CA . PHE A 1 88 ? 15.092 -2.607 -30.217 1.00 88.44 88 PHE A CA 1
ATOM 732 C C . PHE A 1 88 ? 15.542 -3.914 -30.886 1.00 88.44 88 PHE A C 1
ATOM 734 O O . PHE A 1 88 ? 16.473 -3.901 -31.689 1.00 88.44 88 PHE A O 1
ATOM 741 N N . LEU A 1 89 ? 14.838 -5.022 -30.632 1.00 87.81 89 LEU A N 1
ATOM 742 C CA . LEU A 1 89 ? 15.130 -6.320 -31.253 1.00 87.81 89 LEU A CA 1
ATOM 743 C C . LEU A 1 89 ? 14.980 -6.275 -32.781 1.00 87.81 89 LEU A C 1
ATOM 745 O O . LEU A 1 89 ? 15.817 -6.818 -33.498 1.00 87.81 89 LEU A O 1
ATOM 749 N N . ASN A 1 90 ? 13.960 -5.580 -33.293 1.00 84.56 90 ASN A N 1
ATOM 750 C CA . ASN A 1 90 ? 13.781 -5.388 -34.734 1.00 84.56 90 ASN A CA 1
ATOM 751 C C . ASN A 1 90 ? 14.934 -4.584 -35.359 1.00 84.56 90 ASN A C 1
ATOM 753 O O . ASN A 1 90 ? 15.391 -4.925 -36.447 1.00 84.56 90 ASN A O 1
ATOM 757 N N . LYS A 1 91 ? 15.436 -3.545 -34.674 1.00 81.00 91 LYS A N 1
ATOM 758 C CA . LYS A 1 91 ? 16.613 -2.787 -35.131 1.00 81.00 91 LYS A CA 1
ATOM 759 C C . LYS A 1 91 ? 17.862 -3.668 -35.181 1.00 81.00 91 LYS A C 1
ATOM 761 O O . LYS A 1 91 ? 18.523 -3.673 -36.211 1.00 81.00 91 LYS A O 1
ATOM 766 N N . MET A 1 92 ? 18.122 -4.456 -34.133 1.00 80.12 92 MET A N 1
ATOM 767 C CA . MET A 1 92 ? 19.237 -5.417 -34.092 1.00 80.12 92 MET A CA 1
ATOM 768 C C . MET A 1 92 ? 19.175 -6.443 -35.234 1.00 80.12 92 MET A C 1
ATOM 770 O O . MET A 1 92 ? 20.184 -6.721 -35.882 1.00 80.12 92 MET A O 1
ATOM 774 N N . ARG A 1 93 ? 17.982 -6.979 -35.522 1.00 76.69 93 ARG A N 1
ATOM 775 C CA . ARG A 1 93 ? 17.785 -7.944 -36.613 1.00 76.69 93 ARG A CA 1
ATOM 776 C C . ARG A 1 93 ? 18.023 -7.318 -37.990 1.00 76.69 93 ARG A C 1
ATOM 778 O O . ARG A 1 93 ? 18.631 -7.941 -38.850 1.00 76.69 93 ARG A O 1
ATOM 785 N N . ASN 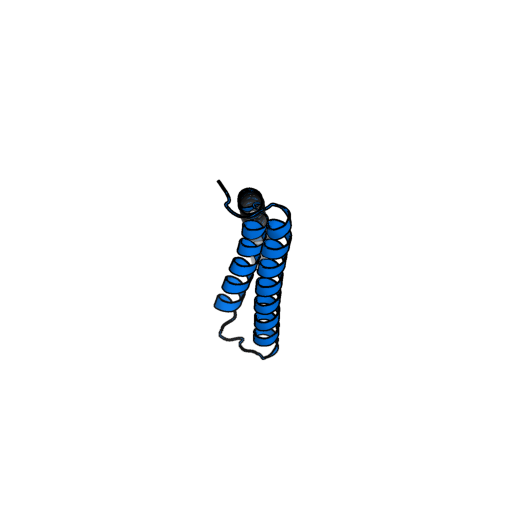A 1 94 ? 17.590 -6.074 -38.190 1.00 69.62 94 ASN A N 1
ATOM 786 C CA . ASN A 1 94 ? 17.786 -5.364 -39.456 1.00 69.62 94 ASN A CA 1
ATOM 787 C C . ASN A 1 94 ? 19.246 -4.936 -39.681 1.00 69.62 94 ASN A C 1
ATOM 789 O O . ASN A 1 94 ? 19.677 -4.837 -40.827 1.00 69.62 94 ASN A O 1
ATOM 793 N N . THR A 1 95 ? 20.018 -4.698 -38.616 1.00 62.47 95 THR A N 1
ATOM 794 C CA . THR A 1 95 ? 21.456 -4.407 -38.722 1.00 62.47 95 THR A CA 1
ATOM 795 C C . THR A 1 95 ? 22.300 -5.657 -38.976 1.00 62.47 95 THR A C 1
ATOM 797 O O . THR A 1 95 ? 23.316 -5.550 -39.651 1.00 62.47 95 THR A O 1
ATOM 800 N N . SER A 1 96 ? 21.880 -6.844 -38.516 1.00 58.59 96 SER A N 1
ATOM 801 C CA . SER A 1 96 ? 22.642 -8.086 -38.745 1.00 58.59 96 SER A CA 1
ATOM 802 C C . SER A 1 96 ? 22.517 -8.642 -40.174 1.00 58.59 96 SER A C 1
ATOM 804 O O . SER A 1 96 ? 23.318 -9.483 -40.562 1.00 58.59 96 SER A O 1
ATOM 806 N N . HIS A 1 97 ? 21.544 -8.184 -40.972 1.00 56.72 97 HIS A N 1
ATOM 807 C CA . HIS A 1 97 ? 21.387 -8.562 -42.387 1.00 56.72 97 HIS A CA 1
ATOM 808 C C . HIS A 1 97 ? 22.118 -7.643 -43.381 1.00 56.72 97 HIS A C 1
ATOM 810 O O . HIS A 1 97 ? 22.124 -7.938 -44.569 1.00 56.72 97 HIS A O 1
ATOM 816 N N . LYS A 1 98 ? 22.730 -6.539 -42.932 1.00 54.59 98 LYS A N 1
ATOM 817 C CA . LYS A 1 98 ? 23.456 -5.588 -43.801 1.00 54.59 98 LYS A CA 1
ATOM 818 C C . LYS A 1 98 ? 24.984 -5.754 -43.787 1.00 54.59 98 LYS A C 1
ATOM 820 O O . LYS A 1 98 ? 25.675 -4.918 -44.356 1.00 54.59 98 LYS A O 1
ATOM 825 N N . GLY A 1 99 ? 25.500 -6.782 -43.115 1.00 54.72 99 GLY A N 1
ATOM 826 C CA . GLY A 1 99 ? 26.937 -7.043 -42.960 1.00 54.72 99 GLY A CA 1
ATOM 827 C C . GLY A 1 99 ? 27.424 -8.322 -43.646 1.00 54.72 99 GLY A C 1
ATOM 828 O O . GLY A 1 99 ? 28.339 -8.949 -43.120 1.00 54.72 99 GLY A O 1
ATOM 829 N N . GLY A 1 100 ? 26.777 -8.734 -44.740 1.00 42.88 100 GLY A N 1
ATOM 830 C CA . GLY A 1 100 ? 27.215 -9.821 -45.621 1.00 42.88 100 GLY A CA 1
ATOM 831 C C . GLY A 1 100 ? 27.497 -9.289 -47.014 1.00 42.88 100 GLY A C 1
ATOM 832 O O . GLY A 1 100 ? 26.727 -8.397 -47.439 1.00 42.88 100 GLY A O 1
#

Solvent-accessible surface area (backbone atoms only — not comparable to full-atom values): 5711 Å² total; per-residue (Å²): 132,79,90,65,58,71,83,52,50,58,53,52,44,51,54,54,50,54,52,48,50,52,52,51,52,53,50,51,51,44,60,71,70,60,54,60,93,43,52,71,58,52,57,48,50,52,52,51,51,56,51,48,56,30,51,69,70,71,38,48,70,56,52,54,52,52,51,52,51,53,53,52,50,53,52,51,52,50,51,53,50,51,52,51,51,51,54,50,53,51,52,54,56,60,57,68,72,70,78,120

Organism: Staphylococcus warneri (NCBI:txid1292)

Radius of gyration: 23.07 Å; Cα contacts (8 Å, |Δi|>4): 26; chains: 1; bounding box: 52×27×69 Å

Secondary structure (DSSP, 8-state):
---S-HHHHHHHHHHHHHHHHHHHHHHHHHHHTT-GGGHHHHHHHHHHHHHHHHHHHT-HHHHHHHHHHHHHHHHHHHHHHHHHHHHHHHHHHHHHTS--

Mean predicted aligned error: 8.83 Å

pLDDT: mean 84.07, std 12.0, range [42.88, 95.69]